Protein AF-A0A6H1NJI2-F1 (afdb_monomer)

pLDDT: mean 91.0, std 8.35, range [58.12, 97.88]

Sequence (127 aa):
MTSVPGHLTVKVLGGRNLPAITIAHARVSLLPDGDGELSMSVVNEGSAPEHLAFVSTPDAARTSWDGDVSPAGVELVTGRTVTLGRDGAPRLLLHGVHDIHAGHNVPLILGFANVGLVHLQALPPPR

Solvent-accessible surface area (backbone atoms only — not comparable to full-atom values): 6815 Å² total; per-residue (Å²): 120,55,78,51,77,15,34,38,40,46,67,62,82,93,70,84,72,37,50,24,41,39,38,36,68,24,28,37,39,76,44,99,88,55,29,31,36,44,25,32,37,40,32,22,73,16,79,51,72,41,26,49,49,48,62,48,40,89,51,27,77,46,62,47,78,46,74,99,63,54,97,65,24,48,76,34,51,51,79,38,75,47,57,34,55,44,93,97,38,54,28,40,38,29,38,68,45,80,70,79,39,60,86,38,65,43,58,33,42,37,35,29,76,78,77,36,79,43,81,46,38,22,33,36,28,80,125

Secondary structure (DSSP, 8-state):
-EEETTEEEEE--SSSS--EEEEEEEEEEE-TTS-EEEEEEEEE-SSS-EEEEEEE-TTEEEEEEESS-BTTBEEE-BT-EEEESSTTS-EEEEEEESS--TTS-EEEEEEETTTEEEEEEEBPPP-

Foldseek 3Di:
DDADAQWDWDWDDDDAQTWTKIKHQWEWAADPVRKIKTKIKMATQTPDKKAFQDKDFPQAPDKDKDDDADNSHHIHDHGDIAIEDDPPGIIMIGHHGDPADQPAFTWMWIAMPPSGTDIHTYHGHHD

Nearest PDB structures (foldseek):
  6p1g-assembly2_B  TM=7.762E-01  e=2.784E-06  Methylosinus trichosporium OB3b
  6p17-assembly1_B  TM=7.792E-01  e=4.885E-06  Methylocystis sp. ATCC 49242
  6p1f-assembly1_A  TM=7.263E-01  e=1.358E-05  Methylosinus trichosporium OB3b
  3zja-assembly1_A  TM=8.213E-01  e=3.765E-04  Streptomyces lividans
  1x9l-assembly1_A  TM=7.282E-01  e=1.658E-03  Deinococcus radiodurans R1 = ATCC 13939 = DSM 20539

Mean predicted aligned error: 4.27 Å

Radius of gyration: 14.11 Å; Cα contacts (8 Å, |Δi|>4): 347; chains: 1; bounding box: 34×27×41 Å

Structure (mmCIF, N/CA/C/O backbone):
data_AF-A0A6H1NJI2-F1
#
_entry.id   AF-A0A6H1NJI2-F1
#
loop_
_atom_site.group_PDB
_atom_site.id
_atom_site.type_symbol
_atom_site.label_atom_id
_atom_site.label_alt_id
_atom_site.label_comp_id
_atom_site.label_asym_id
_atom_site.label_entity_id
_atom_site.label_seq_id
_atom_site.pdbx_PDB_ins_code
_atom_site.Cartn_x
_atom_site.Cartn_y
_atom_site.Cartn_z
_atom_site.occupancy
_atom_site.B_iso_or_equiv
_atom_site.auth_seq_id
_atom_site.auth_comp_id
_atom_site.auth_asym_id
_atom_site.auth_atom_id
_atom_site.pdbx_PDB_model_num
ATOM 1 N N . MET A 1 1 ? -14.062 -11.712 3.191 1.00 59.69 1 MET A N 1
ATOM 2 C CA . MET A 1 1 ? -12.998 -11.019 2.435 1.00 59.69 1 MET A CA 1
AT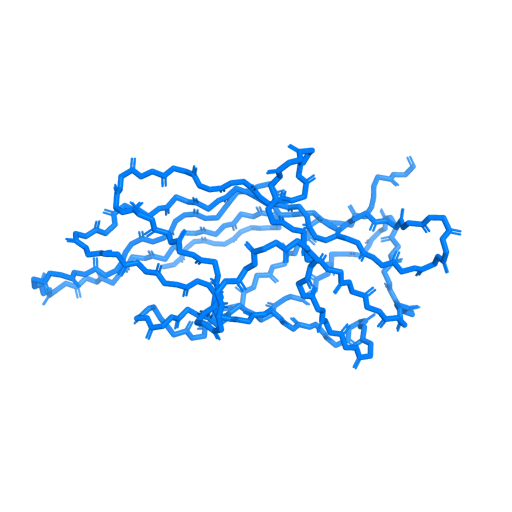OM 3 C C . MET A 1 1 ? -13.422 -10.984 0.979 1.00 59.69 1 MET A C 1
ATOM 5 O O . MET A 1 1 ? -13.838 -12.018 0.472 1.00 59.69 1 MET A O 1
ATOM 9 N N . THR A 1 2 ? -13.380 -9.821 0.338 1.00 73.50 2 THR A N 1
ATOM 10 C CA . THR A 1 2 ? -13.666 -9.654 -1.099 1.00 73.50 2 THR A CA 1
ATOM 11 C C . THR A 1 2 ? -12.448 -9.022 -1.752 1.00 73.50 2 THR A C 1
ATOM 13 O O . THR A 1 2 ? -11.996 -7.975 -1.287 1.00 73.50 2 THR A O 1
ATOM 16 N N . SER A 1 3 ? -11.905 -9.654 -2.793 1.00 76.69 3 SER A N 1
ATOM 17 C CA . SER A 1 3 ? -10.673 -9.226 -3.460 1.00 76.69 3 SER A CA 1
ATOM 18 C C . SER A 1 3 ? -10.837 -9.266 -4.974 1.00 76.69 3 SER A C 1
ATOM 20 O O . SER A 1 3 ? -11.357 -10.239 -5.516 1.00 76.69 3 SER A O 1
ATOM 22 N N . VAL A 1 4 ? -10.382 -8.204 -5.633 1.00 87.50 4 VAL A N 1
ATOM 23 C CA . VAL A 1 4 ? -10.153 -8.119 -7.081 1.00 87.50 4 VAL A CA 1
ATOM 24 C C . VAL A 1 4 ? -8.810 -7.411 -7.299 1.00 87.50 4 VAL A C 1
ATOM 26 O O . VAL A 1 4 ? -8.319 -6.760 -6.375 1.00 87.50 4 VAL A O 1
ATOM 29 N N . PRO A 1 5 ? -8.178 -7.498 -8.479 1.00 89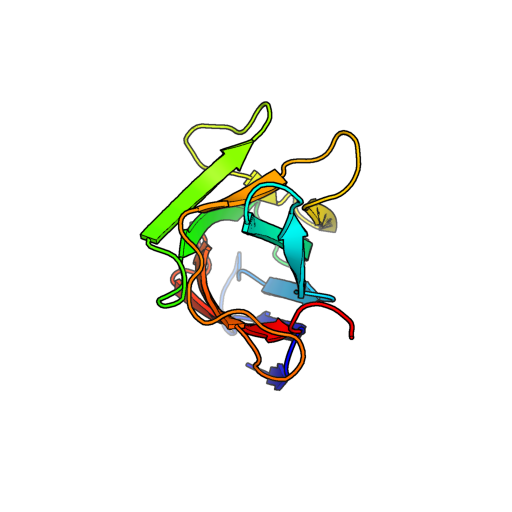.56 5 PRO A N 1
ATOM 30 C CA . PRO A 1 5 ? -6.934 -6.775 -8.720 1.00 89.56 5 PRO A CA 1
ATOM 31 C C . PRO A 1 5 ? -7.055 -5.279 -8.394 1.00 89.56 5 PRO A C 1
ATOM 33 O O . PRO A 1 5 ? -8.006 -4.610 -8.796 1.00 89.56 5 PRO A O 1
ATOM 36 N N . GLY A 1 6 ? -6.102 -4.770 -7.622 1.00 89.25 6 GLY A N 1
ATOM 37 C CA . GLY A 1 6 ? -6.037 -3.397 -7.140 1.00 89.25 6 GLY A CA 1
ATOM 38 C C . GLY A 1 6 ? -6.944 -3.074 -5.950 1.00 89.25 6 GLY A C 1
ATOM 39 O O . GLY A 1 6 ? -6.869 -1.952 -5.450 1.00 89.25 6 GLY A O 1
ATOM 40 N N . HIS A 1 7 ? -7.792 -4.000 -5.487 1.00 95.00 7 HIS A N 1
ATOM 41 C CA . HIS A 1 7 ? -8.770 -3.718 -4.437 1.00 95.00 7 HIS A CA 1
ATOM 42 C C . HIS A 1 7 ? -8.989 -4.886 -3.473 1.00 95.00 7 HIS A C 1
ATOM 44 O O . HIS A 1 7 ? -9.185 -6.044 -3.855 1.00 95.00 7 HIS A O 1
ATOM 50 N N . LEU A 1 8 ? -9.063 -4.566 -2.186 1.00 93.38 8 LEU A N 1
ATOM 51 C CA . LEU A 1 8 ? -9.323 -5.546 -1.151 1.00 93.38 8 LEU A CA 1
ATOM 52 C C . LEU A 1 8 ? -10.062 -4.940 0.037 1.00 93.38 8 LEU A C 1
ATOM 54 O O . LEU A 1 8 ? -9.689 -3.885 0.532 1.00 93.38 8 LEU A O 1
ATOM 58 N N . THR A 1 9 ? -11.034 -5.680 0.566 1.00 91.75 9 THR A N 1
ATOM 59 C CA . THR A 1 9 ? -11.663 -5.362 1.851 1.00 91.75 9 THR A CA 1
ATOM 60 C C . THR A 1 9 ? -11.488 -6.513 2.837 1.00 91.75 9 THR A C 1
ATOM 62 O O . THR A 1 9 ? -11.897 -7.655 2.575 1.00 91.75 9 THR A O 1
ATOM 65 N N . VAL A 1 10 ? -10.924 -6.191 4.002 1.00 88.25 10 VAL A N 1
ATOM 66 C CA . VAL A 1 10 ? -10.760 -7.092 5.145 1.00 88.25 10 VAL A CA 1
ATOM 67 C C . VAL A 1 10 ? -11.594 -6.561 6.303 1.00 88.25 10 VAL A C 1
ATOM 69 O O . VAL A 1 10 ? -11.388 -5.441 6.758 1.00 88.25 10 VAL A O 1
ATOM 72 N N . LYS A 1 11 ? -12.550 -7.366 6.772 1.00 86.88 11 LYS A N 1
ATOM 73 C CA . LYS A 1 11 ? -13.383 -7.079 7.946 1.00 86.88 11 LYS A CA 1
ATOM 74 C C . LYS A 1 11 ? -13.407 -8.323 8.816 1.00 86.88 11 LYS A C 1
ATOM 76 O O . LYS A 1 11 ? -13.866 -9.373 8.362 1.00 86.88 11 LYS A O 1
ATOM 81 N N . VAL A 1 12 ? -12.896 -8.212 10.036 1.00 79.44 12 VAL A N 1
ATOM 82 C CA . VAL A 1 12 ? -13.036 -9.266 11.047 1.00 79.44 12 VAL A CA 1
ATOM 83 C C . VAL A 1 12 ? -14.402 -9.087 11.709 1.00 79.44 12 VAL A C 1
ATOM 85 O O . VAL A 1 12 ? -14.799 -7.959 11.979 1.00 79.44 12 VAL A O 1
ATOM 88 N N . LEU A 1 13 ? -15.152 -10.171 11.925 1.00 73.88 13 LEU A N 1
ATOM 89 C CA . LEU A 1 13 ? -16.474 -10.143 12.566 1.00 73.88 13 LEU A CA 1
ATOM 90 C C . LEU A 1 13 ? -16.387 -10.723 13.988 1.00 73.88 13 LEU A C 1
ATOM 92 O O . LEU A 1 13 ? -15.653 -11.681 14.206 1.00 73.88 13 LEU A O 1
ATOM 96 N N . GLY A 1 14 ? -17.176 -10.187 14.932 1.00 58.16 14 GLY A N 1
ATOM 97 C CA . GLY A 1 14 ? -17.461 -10.861 16.214 1.00 58.16 14 GLY A CA 1
ATOM 98 C C . GLY A 1 14 ? -16.747 -10.366 17.485 1.00 58.16 14 GLY A C 1
ATOM 99 O O . GLY A 1 14 ? -16.605 -11.145 18.421 1.00 58.16 14 GLY A O 1
ATOM 100 N N . GLY A 1 15 ? -16.331 -9.098 17.580 1.00 59.03 15 GLY A N 1
ATOM 101 C CA . GLY A 1 15 ? -15.657 -8.543 18.769 1.00 59.03 15 GLY A CA 1
ATOM 102 C C . GLY A 1 15 ? -15.740 -7.015 18.897 1.00 59.03 15 GLY A C 1
ATOM 103 O O . GLY A 1 15 ? -16.278 -6.335 18.027 1.00 59.03 15 GLY A O 1
ATOM 104 N N . ARG A 1 16 ? -15.214 -6.457 19.998 1.00 58.12 16 ARG A N 1
ATOM 105 C CA . ARG A 1 16 ? -14.928 -5.010 20.120 1.00 58.12 16 ARG A CA 1
ATOM 106 C C . ARG A 1 16 ? -13.533 -4.755 19.535 1.00 58.12 16 ARG A C 1
ATOM 108 O O . ARG A 1 16 ? -12.672 -5.608 19.706 1.00 58.12 16 ARG A O 1
ATOM 115 N N . ASN A 1 17 ? -13.299 -3.612 18.887 1.00 67.00 17 ASN A N 1
ATOM 116 C CA . ASN A 1 17 ? -12.023 -3.297 18.214 1.00 67.00 17 ASN A CA 1
ATOM 117 C C . ASN A 1 17 ? -11.662 -4.220 17.050 1.00 67.00 17 ASN A C 1
ATOM 119 O O . ASN A 1 17 ? -10.528 -4.667 16.918 1.00 67.00 17 ASN A O 1
ATOM 123 N N . LEU A 1 18 ? -12.638 -4.492 16.186 1.00 78.69 18 LEU A N 1
ATOM 124 C CA . LEU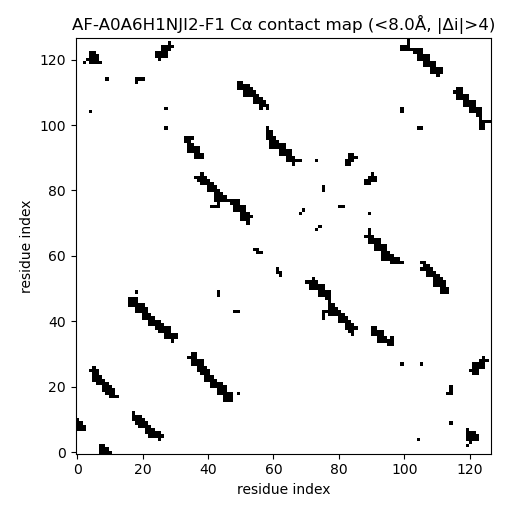 A 1 18 ? -12.393 -5.272 14.981 1.00 78.69 18 LEU A CA 1
ATOM 125 C C . LEU A 1 18 ? -11.633 -4.424 13.963 1.00 78.69 18 LEU A C 1
ATOM 127 O O . LEU A 1 18 ? -12.092 -3.324 13.629 1.00 78.69 18 LEU A O 1
ATOM 131 N N . PRO A 1 19 ? -10.502 -4.918 13.444 1.00 83.94 19 PRO A N 1
ATOM 132 C CA . PRO A 1 19 ? -9.833 -4.230 12.369 1.00 83.94 19 PRO A CA 1
ATOM 133 C C . PRO A 1 19 ? -10.676 -4.349 11.094 1.00 83.94 19 PRO A C 1
ATOM 135 O O . PRO A 1 19 ? -11.211 -5.414 10.752 1.00 83.94 19 PRO A O 1
ATOM 138 N N . ALA A 1 20 ? -10.811 -3.224 10.401 1.00 92.62 20 ALA A N 1
ATOM 139 C CA . ALA A 1 20 ? -11.498 -3.136 9.127 1.00 92.62 20 ALA A CA 1
ATOM 140 C C . ALA A 1 20 ? -10.671 -2.253 8.196 1.00 92.62 20 ALA A C 1
ATOM 142 O O . ALA A 1 20 ? -10.554 -1.052 8.419 1.00 92.62 20 ALA A O 1
ATOM 143 N N . ILE A 1 21 ? -10.080 -2.862 7.171 1.00 95.69 21 ILE A N 1
ATOM 144 C CA . ILE A 1 21 ? -9.228 -2.177 6.201 1.00 95.69 21 ILE A CA 1
ATOM 145 C C . ILE A 1 21 ? -9.828 -2.339 4.812 1.00 95.69 21 ILE A C 1
ATOM 147 O O . ILE A 1 21 ? -10.171 -3.448 4.391 1.00 95.69 21 ILE A O 1
ATOM 151 N N . THR A 1 22 ? -9.900 -1.229 4.085 1.00 96.94 22 THR A N 1
ATOM 152 C CA . THR A 1 22 ? -10.171 -1.227 2.649 1.00 96.94 22 THR A CA 1
ATOM 153 C C . THR A 1 22 ? -8.964 -0.663 1.916 1.00 96.94 22 THR A C 1
ATOM 155 O O . THR A 1 22 ? -8.504 0.435 2.213 1.00 96.94 22 THR A O 1
ATOM 158 N N . ILE A 1 23 ? -8.451 -1.429 0.960 1.00 97.62 23 ILE A N 1
ATOM 159 C CA . ILE A 1 23 ? -7.360 -1.058 0.064 1.00 97.62 23 ILE A CA 1
ATOM 160 C C . ILE A 1 23 ? -7.954 -0.854 -1.321 1.00 97.62 23 ILE A C 1
ATOM 162 O O . ILE A 1 23 ? -8.686 -1.714 -1.812 1.00 97.62 23 ILE A O 1
ATOM 166 N N . ALA A 1 24 ? -7.615 0.258 -1.958 1.00 97.06 24 ALA A N 1
ATOM 167 C CA . ALA A 1 24 ? -8.059 0.598 -3.298 1.00 97.06 24 ALA A CA 1
ATOM 168 C C . ALA A 1 24 ? -6.902 1.125 -4.148 1.00 97.06 24 ALA A C 1
ATOM 170 O O . ALA A 1 24 ? -5.918 1.662 -3.637 1.00 97.06 24 ALA A O 1
ATOM 171 N N . HIS A 1 25 ? -7.063 0.995 -5.464 1.00 95.81 25 HIS A N 1
ATOM 172 C CA . HIS A 1 25 ? -6.143 1.516 -6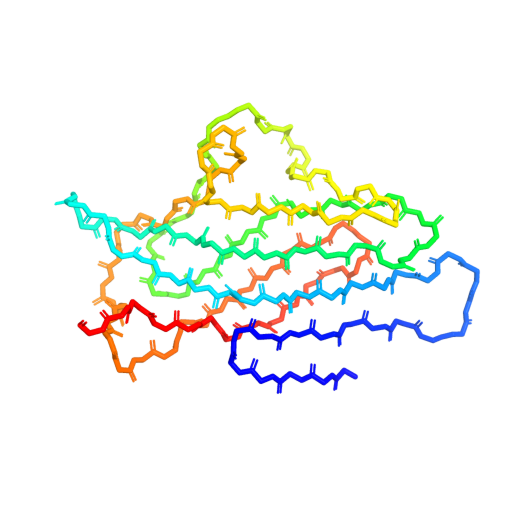.474 1.00 95.81 25 HIS A CA 1
ATOM 173 C C . HIS A 1 25 ? -4.693 1.050 -6.306 1.00 95.81 25 HIS A C 1
ATOM 175 O O . HIS A 1 25 ? -3.777 1.770 -6.689 1.00 95.81 25 HIS A O 1
ATOM 181 N N . ALA A 1 26 ? -4.479 -0.152 -5.762 1.00 97.44 26 ALA A N 1
ATOM 182 C CA . ALA A 1 26 ? -3.135 -0.691 -5.641 1.00 97.44 26 ALA A CA 1
ATOM 183 C C . ALA A 1 26 ? -2.540 -0.951 -7.027 1.00 97.44 26 ALA A C 1
ATOM 185 O O . ALA A 1 26 ? -3.071 -1.759 -7.795 1.00 97.44 26 ALA A O 1
ATOM 186 N N . ARG A 1 27 ? -1.454 -0.247 -7.345 1.00 96.31 27 ARG A N 1
ATOM 187 C CA . ARG A 1 27 ? -0.772 -0.288 -8.638 1.00 96.31 27 ARG A CA 1
ATOM 188 C C . ARG A 1 27 ? 0.727 -0.135 -8.449 1.00 96.31 27 ARG A C 1
ATOM 190 O O . ARG A 1 27 ? 1.164 0.748 -7.712 1.00 96.31 27 ARG A O 1
ATOM 197 N N . VAL A 1 28 ? 1.487 -0.934 -9.190 1.00 95.75 28 VAL A N 1
ATOM 198 C CA . VAL A 1 28 ? 2.928 -0.732 -9.334 1.00 95.75 28 VAL A CA 1
ATOM 199 C C . VAL A 1 28 ? 3.216 0.077 -10.595 1.00 95.75 28 VAL A C 1
ATOM 201 O O . VAL A 1 28 ? 2.670 -0.216 -11.657 1.00 95.75 28 VAL A O 1
ATOM 204 N N . SER A 1 29 ? 4.083 1.075 -10.478 1.00 94.19 29 SER A N 1
ATOM 205 C CA . SER A 1 29 ? 4.677 1.809 -11.599 1.00 94.19 29 SER A CA 1
ATOM 206 C C . SER A 1 29 ? 6.164 1.484 -11.685 1.00 94.19 29 SER A C 1
ATOM 208 O O . SER A 1 29 ? 6.789 1.260 -10.654 1.00 94.19 29 SER A O 1
ATOM 210 N N . LEU A 1 30 ? 6.734 1.468 -12.892 1.00 92.94 30 LEU A N 1
ATOM 211 C CA . LEU A 1 30 ? 8.186 1.380 -13.072 1.00 92.94 30 LEU A CA 1
ATOM 212 C C . LEU A 1 30 ? 8.793 2.782 -13.058 1.00 92.94 30 LEU A C 1
ATOM 214 O O . LEU A 1 30 ? 8.257 3.705 -13.676 1.00 92.94 30 LEU A O 1
ATOM 218 N N . LEU A 1 31 ? 9.906 2.922 -12.356 1.00 92.00 31 LEU A N 1
ATOM 219 C CA . LEU A 1 31 ? 10.704 4.131 -12.266 1.00 92.00 31 LEU A CA 1
ATOM 220 C C . LEU A 1 31 ? 11.804 4.133 -13.345 1.00 92.00 31 LEU A C 1
ATOM 222 O O . LEU A 1 31 ? 12.148 3.079 -13.887 1.00 92.00 31 LEU A O 1
ATOM 226 N N . PRO A 1 32 ? 12.372 5.307 -13.688 1.00 90.44 32 PRO A N 1
ATOM 227 C CA . PRO A 1 32 ? 13.385 5.417 -14.744 1.00 90.44 32 PRO A CA 1
ATOM 228 C C . PRO A 1 32 ? 14.672 4.616 -14.500 1.00 90.44 32 PRO A C 1
ATOM 230 O O . PRO A 1 32 ? 15.393 4.317 -15.448 1.00 90.44 32 PRO A O 1
ATOM 233 N N . ASP A 1 33 ? 14.975 4.296 -13.246 1.00 90.69 33 ASP A N 1
ATOM 234 C CA . ASP A 1 33 ? 16.130 3.498 -12.824 1.00 90.69 33 ASP A CA 1
ATOM 235 C C . ASP A 1 33 ? 15.874 1.981 -12.865 1.00 90.69 33 ASP A C 1
ATOM 237 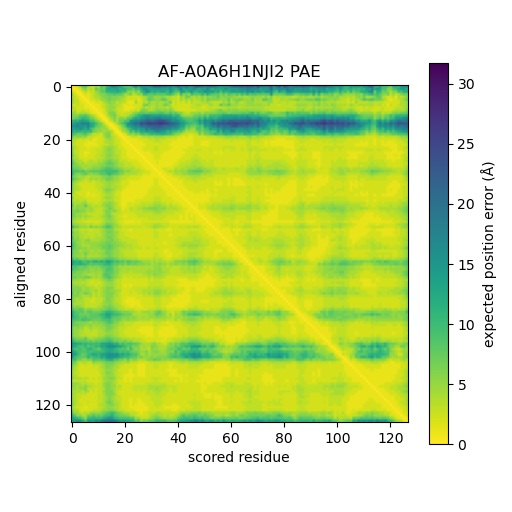O O . ASP A 1 33 ? 16.790 1.197 -12.616 1.00 90.69 33 ASP A O 1
ATOM 241 N N . GLY A 1 34 ? 14.658 1.563 -13.230 1.00 89.75 34 GLY A N 1
ATOM 242 C CA . GLY A 1 34 ? 14.246 0.163 -13.310 1.00 89.75 34 GLY A CA 1
ATOM 243 C C . GLY A 1 34 ? 13.647 -0.394 -12.018 1.00 89.75 34 GLY A C 1
ATOM 244 O O . GLY A 1 34 ? 13.173 -1.530 -12.026 1.00 89.75 34 GLY A O 1
ATOM 245 N N . ASP A 1 35 ? 13.616 0.382 -10.933 1.00 94.56 35 ASP A N 1
ATOM 246 C CA . ASP A 1 35 ? 12.887 0.000 -9.728 1.00 94.56 35 ASP A CA 1
ATOM 247 C C . ASP A 1 35 ? 11.372 0.198 -9.913 1.00 94.56 35 ASP A C 1
ATOM 249 O O . ASP A 1 35 ? 10.895 0.819 -10.864 1.00 94.56 35 ASP A O 1
ATOM 253 N N . GLY A 1 36 ? 10.585 -0.374 -9.010 1.00 94.88 36 GLY A N 1
ATOM 254 C CA . GLY A 1 36 ? 9.143 -0.187 -8.946 1.00 94.88 36 GLY A CA 1
ATOM 255 C C . GLY A 1 36 ? 8.742 0.753 -7.815 1.00 94.88 36 GLY A C 1
ATOM 256 O O . GLY A 1 36 ? 9.422 0.858 -6.799 1.00 94.88 36 GLY A O 1
ATOM 257 N N . GLU A 1 37 ? 7.582 1.378 -7.946 1.00 96.31 37 GLU A N 1
ATOM 258 C CA . GLU A 1 37 ? 6.918 2.101 -6.864 1.00 96.31 37 GLU A CA 1
ATOM 259 C C . GLU A 1 37 ? 5.481 1.608 -6.715 1.00 96.31 37 GLU A C 1
ATOM 261 O O . GLU A 1 37 ? 4.737 1.532 -7.696 1.00 96.31 37 GLU A O 1
ATOM 266 N N . LEU A 1 38 ? 5.076 1.282 -5.484 1.00 96.88 38 LEU A N 1
ATOM 267 C CA . LEU A 1 38 ? 3.689 0.955 -5.165 1.00 96.88 38 LEU A CA 1
ATOM 268 C C . LEU A 1 38 ? 2.918 2.221 -4.784 1.00 96.88 38 LEU A C 1
ATOM 270 O O . LEU A 1 38 ? 3.245 2.906 -3.816 1.00 96.88 38 LEU A O 1
ATOM 274 N N . SER A 1 39 ? 1.814 2.447 -5.486 1.00 97.12 39 SER A N 1
ATOM 275 C CA . SER A 1 39 ? 0.781 3.416 -5.120 1.00 97.12 39 SER A CA 1
ATOM 276 C C . SER A 1 39 ? -0.479 2.682 -4.671 1.00 97.12 39 SER A C 1
ATOM 278 O O . SER A 1 39 ? -0.838 1.653 -5.246 1.00 97.12 39 SER A O 1
ATOM 280 N N . MET A 1 40 ? -1.137 3.176 -3.621 1.00 97.75 40 MET A N 1
ATOM 281 C CA . MET A 1 40 ? -2.440 2.675 -3.165 1.00 97.75 40 MET A CA 1
ATOM 282 C C . MET A 1 40 ? -3.105 3.645 -2.188 1.00 97.75 40 MET A C 1
ATOM 284 O O . MET A 1 40 ? -2.437 4.452 -1.542 1.00 97.75 40 MET A O 1
ATOM 288 N N . SER A 1 41 ? -4.419 3.512 -2.023 1.00 97.56 41 SER A N 1
ATOM 289 C CA . SER A 1 41 ? -5.180 4.149 -0.949 1.00 97.56 41 SER A CA 1
ATOM 290 C C . SER A 1 41 ? -5.618 3.104 0.069 1.00 97.56 41 SER A C 1
ATOM 292 O O . SER A 1 41 ? -6.173 2.070 -0.298 1.00 97.56 41 SER A O 1
ATOM 294 N N . VAL A 1 42 ? -5.398 3.384 1.350 1.00 97.25 42 VAL A N 1
ATOM 295 C CA . VAL A 1 42 ? -5.767 2.510 2.464 1.00 97.25 42 VAL A CA 1
ATOM 296 C C . VAL A 1 42 ? -6.675 3.278 3.414 1.00 97.25 42 VAL A C 1
ATOM 298 O O . VAL A 1 42 ? -6.315 4.351 3.893 1.00 97.25 42 VAL A O 1
ATOM 301 N N . VAL A 1 43 ? -7.857 2.734 3.683 1.00 97.38 43 VAL A N 1
ATOM 302 C CA . VAL A 1 43 ? -8.826 3.273 4.641 1.00 97.38 43 VAL A CA 1
ATOM 303 C C . VAL A 1 43 ? -8.888 2.352 5.846 1.00 97.38 43 VAL A C 1
ATOM 305 O O . VAL A 1 43 ? -9.149 1.159 5.688 1.00 97.38 43 VAL A O 1
ATOM 308 N N . ASN A 1 44 ? -8.690 2.912 7.040 1.00 96.00 44 ASN A N 1
ATOM 309 C CA . ASN A 1 44 ? -8.965 2.210 8.289 1.00 96.00 44 ASN A CA 1
ATOM 310 C C . ASN A 1 44 ? -10.389 2.524 8.760 1.00 96.00 44 ASN A C 1
ATOM 312 O O . ASN A 1 44 ? -10.651 3.578 9.330 1.00 96.00 44 ASN A O 1
ATOM 316 N N . GLU A 1 45 ? -11.315 1.606 8.505 1.00 94.31 45 GLU A N 1
ATOM 317 C CA . GLU A 1 45 ? -12.704 1.648 8.977 1.00 94.31 45 GLU A CA 1
ATOM 318 C C . GLU A 1 45 ? -12.869 1.004 10.370 1.00 94.31 45 GLU A C 1
ATOM 320 O O . GLU A 1 45 ? -13.983 0.927 10.889 1.00 94.31 45 GLU A O 1
ATOM 325 N N . GLY A 1 46 ? -11.785 0.488 10.961 1.00 91.31 46 GLY A N 1
ATOM 326 C CA . GLY A 1 46 ? -11.778 -0.121 12.290 1.00 91.31 46 GLY A CA 1
ATOM 327 C C . GLY A 1 46 ? -11.853 0.920 13.405 1.00 91.31 46 GLY A C 1
ATOM 328 O O . GLY A 1 46 ? -11.708 2.114 13.171 1.00 91.31 46 GLY A O 1
ATOM 329 N N . SER A 1 47 ? -12.049 0.478 14.649 1.00 90.44 47 SER A N 1
ATOM 330 C CA . SER A 1 47 ? -12.178 1.386 15.804 1.00 90.44 47 SER A CA 1
ATOM 331 C C . SER A 1 47 ? -10.873 1.654 16.565 1.00 90.44 47 SER A C 1
ATOM 333 O O . SER A 1 47 ? -10.911 2.286 17.618 1.00 90.44 47 SER A O 1
ATOM 335 N N . ALA A 1 48 ? -9.733 1.175 16.059 1.00 91.25 48 ALA A N 1
ATOM 336 C CA . ALA A 1 48 ? -8.402 1.425 16.613 1.00 91.25 48 ALA A CA 1
ATOM 337 C C . ALA A 1 48 ? -7.398 1.772 15.493 1.00 91.25 48 ALA A C 1
ATOM 339 O O . ALA A 1 48 ? -7.603 1.327 14.356 1.00 91.25 48 ALA A O 1
ATOM 340 N N . PRO A 1 49 ? -6.326 2.539 15.787 1.00 92.94 49 PRO A N 1
ATOM 341 C CA . PRO A 1 49 ? -5.237 2.766 14.842 1.00 92.94 49 PRO A CA 1
ATOM 342 C C . PRO A 1 49 ? -4.606 1.454 14.372 1.00 92.94 49 PRO A C 1
ATOM 344 O O . PRO A 1 49 ? -4.538 0.478 15.118 1.00 92.94 49 PRO A O 1
ATOM 347 N N . GLU A 1 50 ? -4.112 1.457 13.141 1.00 94.19 50 GLU A N 1
ATOM 348 C CA . GLU A 1 50 ? -3.416 0.327 12.531 1.00 94.19 50 GLU A CA 1
ATOM 349 C C . GLU A 1 50 ? -2.071 0.798 11.966 1.00 94.19 50 GLU A C 1
ATOM 351 O O . GLU A 1 50 ? -1.882 1.990 11.746 1.00 94.19 50 GLU A O 1
ATOM 356 N N . HIS A 1 51 ? -1.130 -0.115 11.736 1.00 96.06 51 HIS A N 1
ATOM 357 C CA . HIS A 1 51 ? 0.095 0.181 10.994 1.00 96.06 51 HIS A CA 1
ATOM 358 C C . HIS A 1 51 ? 0.256 -0.779 9.823 1.00 96.06 51 HIS A C 1
ATOM 360 O O . HIS A 1 51 ? 0.115 -1.990 9.993 1.00 96.06 51 HIS A O 1
ATOM 366 N N . LEU A 1 52 ? 0.595 -0.245 8.649 1.00 97.19 52 LEU A N 1
ATOM 367 C CA . LEU A 1 52 ? 1.155 -1.033 7.557 1.00 97.19 52 LEU A CA 1
ATOM 368 C C . LEU A 1 52 ? 2.668 -1.127 7.771 1.00 97.19 52 LEU A C 1
ATOM 370 O O . LEU A 1 52 ? 3.409 -0.205 7.427 1.00 97.19 52 LEU A O 1
ATOM 374 N N . ALA A 1 53 ? 3.103 -2.232 8.367 1.00 95.44 53 ALA A N 1
ATOM 375 C CA . ALA A 1 53 ? 4.475 -2.433 8.816 1.00 95.44 53 ALA A CA 1
ATOM 376 C C . ALA A 1 53 ? 5.418 -2.790 7.663 1.00 95.44 53 ALA A C 1
ATOM 378 O O . ALA A 1 53 ? 6.528 -2.267 7.572 1.00 95.44 53 ALA A O 1
ATOM 379 N N . PHE A 1 54 ? 4.977 -3.666 6.759 1.00 94.56 54 PHE A N 1
ATOM 380 C CA . PHE A 1 54 ? 5.778 -4.055 5.606 1.00 94.56 54 PHE A CA 1
ATOM 381 C C . PHE A 1 54 ? 4.919 -4.459 4.414 1.00 94.56 54 PHE A C 1
ATOM 383 O O . PHE A 1 54 ? 3.734 -4.780 4.535 1.00 94.56 54 PHE A O 1
ATOM 390 N N . VAL A 1 55 ? 5.567 -4.477 3.258 1.00 97.25 55 VAL A N 1
ATOM 391 C CA . VAL A 1 55 ? 5.038 -4.993 2.003 1.00 97.25 55 VAL A CA 1
ATOM 392 C C . VAL A 1 55 ? 6.116 -5.870 1.390 1.00 97.25 55 VAL A C 1
ATOM 394 O O . VAL A 1 55 ? 7.287 -5.529 1.477 1.00 97.25 55 VAL A O 1
ATOM 397 N N . SER A 1 56 ? 5.755 -6.990 0.783 1.00 96.69 56 SER A N 1
ATOM 398 C CA . SER A 1 56 ? 6.688 -7.797 0.002 1.00 96.69 56 SER A CA 1
ATOM 399 C C . SER A 1 56 ? 6.030 -8.327 -1.261 1.00 96.69 56 SER A C 1
ATOM 401 O O . SER A 1 56 ? 4.805 -8.396 -1.371 1.00 96.69 56 SER A O 1
ATOM 403 N N . THR A 1 57 ? 6.857 -8.688 -2.233 1.00 96.00 57 THR A N 1
ATOM 404 C CA . THR A 1 57 ? 6.442 -9.321 -3.482 1.00 96.00 57 THR A CA 1
ATOM 405 C C . THR A 1 57 ? 7.538 -10.283 -3.929 1.00 96.00 57 THR A C 1
ATOM 407 O O . THR A 1 57 ? 8.711 -9.983 -3.699 1.00 96.00 57 THR A O 1
ATOM 410 N N . PRO A 1 58 ? 7.199 -11.435 -4.529 1.00 95.25 58 PRO A N 1
ATOM 411 C CA . PRO A 1 58 ? 8.195 -12.286 -5.171 1.00 95.25 58 PRO A CA 1
ATOM 412 C C . PRO A 1 58 ? 8.860 -11.613 -6.384 1.00 95.25 58 PRO A C 1
ATOM 414 O O . PRO A 1 58 ? 9.981 -11.977 -6.721 1.00 95.25 58 PRO A O 1
ATOM 417 N N . ASP A 1 59 ? 8.226 -10.602 -6.986 1.00 94.62 59 ASP A N 1
ATOM 418 C CA . ASP A 1 59 ? 8.667 -10.001 -8.254 1.00 94.62 59 ASP A CA 1
ATOM 419 C C . ASP A 1 59 ? 9.719 -8.885 -8.064 1.00 94.62 59 ASP A C 1
ATOM 421 O O . ASP A 1 59 ? 10.085 -8.181 -9.012 1.00 94.62 59 ASP A O 1
ATOM 425 N N . ALA A 1 60 ? 10.205 -8.703 -6.832 1.00 94.56 60 ALA A N 1
ATOM 426 C CA . ALA A 1 60 ? 11.247 -7.751 -6.462 1.00 94.56 60 ALA A CA 1
ATOM 427 C C . ALA A 1 60 ? 12.194 -8.365 -5.423 1.00 94.56 60 ALA A C 1
ATOM 429 O O . ALA A 1 60 ? 11.783 -9.129 -4.551 1.00 94.56 60 ALA A O 1
ATOM 430 N N . ALA A 1 61 ? 13.472 -7.996 -5.479 1.00 94.69 61 ALA A N 1
ATOM 431 C CA . ALA A 1 61 ? 14.488 -8.526 -4.571 1.00 94.69 61 ALA A CA 1
ATOM 432 C C . ALA A 1 61 ? 14.328 -8.018 -3.127 1.00 94.69 61 ALA A C 1
ATOM 434 O O . ALA A 1 61 ? 14.666 -8.721 -2.174 1.00 94.69 61 ALA A O 1
ATOM 435 N N . ARG A 1 62 ? 13.856 -6.778 -2.954 1.00 95.50 62 ARG A N 1
ATOM 436 C CA . ARG A 1 62 ? 13.561 -6.176 -1.644 1.00 95.50 62 ARG A CA 1
ATOM 437 C C . ARG A 1 62 ? 12.591 -5.007 -1.789 1.00 95.50 62 ARG A C 1
ATOM 439 O O . ARG A 1 62 ? 12.455 -4.439 -2.869 1.00 95.50 62 ARG A O 1
ATOM 446 N N . THR A 1 63 ? 12.012 -4.580 -0.676 1.00 95.94 63 THR A N 1
ATOM 447 C CA . THR A 1 63 ? 11.183 -3.373 -0.590 1.00 95.94 63 THR A CA 1
ATOM 448 C C . THR A 1 63 ? 11.761 -2.395 0.422 1.00 95.94 63 THR A C 1
ATOM 450 O O . THR A 1 63 ? 12.339 -2.822 1.423 1.00 95.94 63 THR A O 1
ATOM 453 N N . SER A 1 64 ? 11.578 -1.097 0.209 1.00 95.06 64 SER A N 1
ATOM 454 C CA . SER A 1 64 ? 11.933 -0.082 1.201 1.00 95.06 64 SER A CA 1
ATOM 455 C C . SER A 1 64 ? 10.916 1.054 1.235 1.00 95.06 64 SER A C 1
ATOM 457 O O . SER A 1 64 ? 10.188 1.285 0.269 1.00 95.06 64 SER A O 1
ATOM 459 N N . TRP A 1 65 ? 10.851 1.736 2.375 1.00 94.94 65 TRP A N 1
ATOM 460 C CA . TRP A 1 65 ? 10.132 2.995 2.502 1.00 94.94 65 TRP A CA 1
ATOM 461 C C . TRP A 1 65 ? 11.070 4.147 2.146 1.00 94.94 65 TRP A C 1
ATOM 463 O O . TRP A 1 65 ? 12.211 4.175 2.605 1.00 94.94 65 TRP A O 1
ATOM 473 N N . ASP A 1 66 ? 10.568 5.092 1.361 1.00 91.62 66 ASP A N 1
ATOM 474 C CA . ASP A 1 66 ? 11.199 6.382 1.098 1.00 91.62 66 ASP A CA 1
ATOM 475 C C . ASP A 1 66 ? 10.361 7.502 1.747 1.00 91.62 66 ASP A C 1
ATOM 477 O O . ASP A 1 66 ? 9.122 7.476 1.721 1.00 91.62 66 ASP A O 1
ATOM 481 N N . GLY A 1 67 ? 11.052 8.461 2.368 1.00 86.25 67 GLY A N 1
ATOM 482 C CA . GLY A 1 67 ? 10.482 9.504 3.225 1.00 86.25 67 GLY A CA 1
ATOM 483 C C . GLY A 1 67 ? 10.531 9.210 4.733 1.00 86.25 67 GLY A C 1
ATOM 484 O O . GLY A 1 67 ? 11.130 8.237 5.190 1.00 86.25 67 GLY A O 1
ATOM 485 N N . ASP A 1 68 ? 9.907 10.093 5.518 1.00 86.25 68 ASP A N 1
ATOM 486 C CA . ASP A 1 68 ? 9.833 9.981 6.980 1.00 86.25 68 ASP A CA 1
ATOM 487 C C . ASP A 1 68 ? 8.720 9.001 7.384 1.00 86.25 68 ASP A C 1
ATOM 489 O O . ASP A 1 68 ? 7.540 9.352 7.464 1.00 86.25 68 ASP A O 1
ATOM 493 N N . VAL A 1 69 ? 9.096 7.734 7.561 1.00 92.56 69 VAL A N 1
ATOM 494 C CA . VAL A 1 69 ? 8.204 6.649 7.981 1.00 92.56 69 VAL A CA 1
ATOM 495 C C . VAL A 1 69 ? 8.694 6.098 9.313 1.00 92.56 69 VAL A C 1
ATOM 497 O O . VAL A 1 69 ? 9.886 5.856 9.504 1.00 92.56 69 VAL A O 1
ATOM 500 N N . SER A 1 70 ? 7.765 5.881 10.246 1.00 93.25 70 SER A N 1
ATOM 501 C CA . SER A 1 70 ? 8.110 5.339 11.560 1.00 93.25 70 SER A CA 1
ATOM 502 C C . SER A 1 70 ? 8.720 3.931 11.441 1.00 93.25 70 SER A C 1
ATOM 504 O O . SER A 1 70 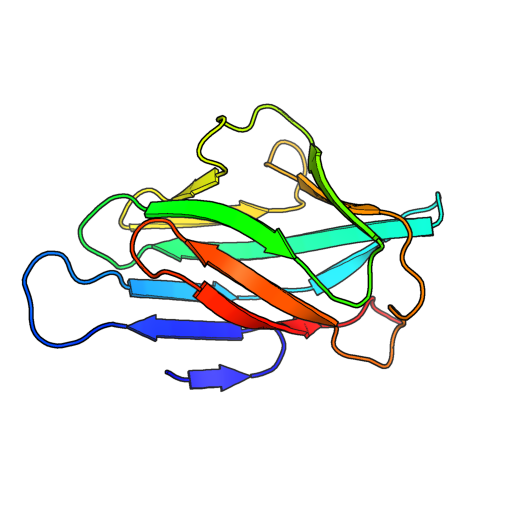? 8.391 3.194 10.508 1.00 93.25 70 SER A O 1
ATOM 506 N N . PRO A 1 71 ? 9.514 3.473 12.425 1.00 90.19 71 PRO A N 1
ATOM 507 C CA . PRO A 1 71 ? 9.976 2.084 12.465 1.00 90.19 71 PRO A CA 1
ATOM 508 C C . PRO A 1 71 ? 8.841 1.046 12.513 1.00 90.19 71 PRO A C 1
ATOM 510 O O . PRO A 1 71 ? 9.057 -0.110 12.165 1.00 90.19 71 PRO A O 1
ATOM 513 N N . ALA A 1 72 ? 7.638 1.443 12.944 1.00 91.19 72 ALA A N 1
ATOM 514 C CA . ALA A 1 72 ? 6.445 0.596 12.933 1.00 91.19 72 ALA A CA 1
ATOM 515 C C . ALA A 1 72 ? 5.741 0.563 11.560 1.00 91.19 72 ALA A C 1
ATOM 517 O O . ALA A 1 72 ? 4.749 -0.145 11.397 1.00 91.19 72 ALA A O 1
ATOM 518 N N . GLY A 1 73 ? 6.240 1.319 10.578 1.00 94.69 73 GLY A N 1
ATOM 519 C CA . GLY A 1 73 ? 5.649 1.495 9.257 1.00 94.69 73 GLY A CA 1
ATOM 520 C C . GLY A 1 73 ? 4.730 2.713 9.173 1.00 94.69 73 GLY A C 1
ATOM 521 O O . GLY A 1 73 ? 4.881 3.689 9.917 1.00 94.69 73 GLY A O 1
ATOM 522 N N . VAL A 1 74 ? 3.784 2.665 8.235 1.00 96.44 74 VAL A N 1
ATOM 523 C CA . VAL A 1 74 ? 2.845 3.762 7.966 1.00 96.44 74 VAL A CA 1
ATOM 524 C C . VAL A 1 74 ? 1.632 3.645 8.884 1.00 96.44 74 VAL A C 1
ATOM 526 O O . VAL A 1 74 ? 0.899 2.656 8.821 1.00 96.44 74 VAL A O 1
ATOM 529 N N . GLU A 1 75 ? 1.401 4.663 9.712 1.00 95.69 75 GLU A N 1
ATOM 530 C CA . GLU A 1 75 ? 0.226 4.734 10.581 1.00 95.69 75 GLU A CA 1
ATOM 531 C C . GLU A 1 75 ? -1.058 4.952 9.764 1.00 95.69 75 GLU A C 1
ATOM 533 O O . GLU A 1 75 ? -1.153 5.831 8.907 1.00 95.69 75 GLU A O 1
ATOM 538 N N . LEU A 1 76 ? -2.078 4.157 10.071 1.00 95.88 76 LEU A N 1
ATOM 539 C CA . LEU A 1 76 ? -3.410 4.195 9.488 1.00 95.88 76 LEU A CA 1
ATOM 540 C C . LEU A 1 76 ? -4.406 4.620 10.568 1.00 95.88 76 LEU A C 1
ATOM 542 O O . LEU A 1 76 ? -4.996 3.797 11.278 1.00 95.88 76 LEU A O 1
ATOM 546 N N . VAL A 1 77 ? -4.595 5.931 10.694 1.00 94.81 77 VAL A N 1
ATOM 547 C CA . VAL A 1 77 ? -5.527 6.519 11.663 1.00 94.81 77 VAL A CA 1
ATOM 548 C C . VAL A 1 77 ? -6.965 6.088 11.354 1.00 94.81 77 VAL A C 1
ATOM 550 O O . VAL A 1 77 ? -7.409 6.123 10.204 1.00 94.81 77 VAL A O 1
ATOM 553 N N . THR A 1 78 ? -7.717 5.714 12.390 1.00 93.88 78 THR A N 1
ATOM 554 C CA . THR A 1 78 ? -9.143 5.372 12.297 1.00 93.88 78 THR A CA 1
ATOM 555 C C . THR A 1 78 ? -9.955 6.439 11.556 1.00 93.88 78 THR A C 1
ATOM 557 O O . THR A 1 78 ? -9.846 7.636 11.823 1.00 93.88 78 THR A O 1
ATOM 560 N N . GLY A 1 79 ? -10.803 5.994 10.629 1.00 93.94 79 GLY A N 1
ATOM 561 C CA . GLY A 1 79 ? -11.697 6.832 9.832 1.00 93.94 79 GLY A CA 1
ATOM 562 C C . GLY A 1 79 ? -10.989 7.690 8.781 1.00 93.94 79 GLY A C 1
ATOM 563 O O . GLY A 1 79 ? -11.620 8.563 8.186 1.00 93.94 79 GLY A O 1
ATOM 564 N N . ARG A 1 80 ? -9.684 7.490 8.556 1.00 95.06 80 ARG A N 1
ATOM 565 C CA . ARG A 1 80 ? -8.894 8.249 7.581 1.00 95.06 80 ARG A CA 1
ATOM 566 C C . ARG A 1 80 ? -8.430 7.371 6.430 1.00 95.06 80 ARG A C 1
ATOM 568 O O . ARG A 1 80 ? -8.271 6.158 6.553 1.00 95.06 80 ARG A O 1
ATOM 575 N N . THR A 1 81 ? -8.198 8.033 5.302 1.00 96.19 81 THR A N 1
ATOM 576 C CA . THR A 1 81 ? -7.536 7.456 4.136 1.00 96.19 81 THR A CA 1
ATOM 577 C C . THR A 1 81 ? -6.087 7.907 4.112 1.00 96.19 81 THR A C 1
ATOM 579 O O . THR A 1 81 ? -5.810 9.107 4.117 1.00 96.19 81 THR A O 1
ATOM 582 N N . VAL A 1 82 ? -5.173 6.950 4.027 1.00 95.62 82 VAL A N 1
ATOM 583 C CA . VAL A 1 82 ? -3.763 7.184 3.723 1.00 95.62 82 VAL A CA 1
ATOM 584 C C . VAL A 1 82 ? -3.528 6.814 2.267 1.00 95.62 82 VAL A C 1
ATOM 586 O O . VAL A 1 82 ? -4.043 5.810 1.786 1.00 95.62 82 VAL A O 1
ATOM 589 N N . THR A 1 83 ? -2.796 7.651 1.536 1.00 96.12 83 THR A N 1
ATOM 590 C CA . THR A 1 83 ? -2.438 7.395 0.134 1.00 96.12 83 THR A CA 1
ATOM 591 C C . THR A 1 83 ? -0.928 7.326 0.018 1.00 96.12 83 THR A C 1
ATOM 593 O O . THR A 1 83 ? -0.256 8.271 0.425 1.00 96.12 83 THR A O 1
ATOM 596 N N . LEU A 1 84 ? -0.428 6.219 -0.522 1.00 95.31 84 LEU A N 1
ATOM 597 C CA . LEU A 1 84 ? 0.986 5.982 -0.796 1.00 95.31 84 LEU A CA 1
ATOM 598 C C . LEU A 1 84 ? 1.326 6.359 -2.238 1.00 95.31 84 LEU A C 1
ATOM 600 O O . LEU A 1 84 ? 0.467 6.250 -3.117 1.00 95.31 84 LEU A O 1
ATOM 604 N N . GLY A 1 85 ? 2.580 6.746 -2.476 1.00 91.38 85 GLY A N 1
ATOM 605 C CA . GLY A 1 85 ? 3.097 6.999 -3.827 1.00 91.38 85 GLY A CA 1
ATOM 606 C C . GLY A 1 85 ? 2.541 8.266 -4.485 1.00 91.38 85 GLY A C 1
ATOM 607 O O . GLY A 1 85 ? 2.385 8.326 -5.701 1.00 91.38 85 GLY A O 1
ATOM 608 N N . ARG A 1 86 ? 2.186 9.271 -3.674 1.00 87.69 86 ARG A N 1
ATOM 609 C CA . ARG A 1 86 ? 1.883 10.639 -4.126 1.00 87.69 86 ARG A CA 1
ATOM 610 C C . ARG A 1 86 ? 2.934 11.602 -3.581 1.00 87.69 86 ARG A C 1
ATOM 612 O O . ARG A 1 86 ? 3.522 11.328 -2.534 1.00 87.69 86 ARG A O 1
ATOM 619 N N . ASP A 1 87 ? 3.095 12.751 -4.226 1.00 84.88 87 ASP A N 1
ATOM 620 C CA . ASP A 1 87 ? 4.024 13.789 -3.774 1.00 84.88 87 ASP A CA 1
ATOM 621 C C . ASP A 1 87 ? 3.790 14.160 -2.301 1.00 84.88 87 ASP A C 1
ATOM 623 O O . ASP A 1 87 ? 2.664 14.432 -1.870 1.00 84.88 87 ASP A O 1
ATOM 627 N N . GLY A 1 88 ? 4.870 14.140 -1.516 1.00 85.62 88 GLY A N 1
ATOM 628 C CA . GLY A 1 88 ? 4.849 14.447 -0.083 1.00 85.62 88 GLY A CA 1
ATOM 629 C C . GLY A 1 88 ? 4.197 13.385 0.812 1.00 85.62 88 GLY A C 1
ATOM 630 O O . GLY A 1 88 ? 3.983 13.650 1.992 1.00 85.62 88 GLY A O 1
ATOM 631 N N . ALA A 1 89 ? 3.861 12.204 0.287 1.00 90.56 89 ALA A N 1
ATOM 632 C CA . ALA A 1 89 ? 3.387 11.069 1.076 1.00 90.56 89 ALA A CA 1
ATOM 633 C C . ALA A 1 89 ? 4.444 9.958 1.168 1.00 90.56 89 ALA A C 1
ATOM 635 O O . ALA A 1 89 ? 5.385 9.955 0.376 1.00 90.56 89 ALA A O 1
ATOM 636 N N . PRO A 1 90 ? 4.281 8.990 2.091 1.00 94.38 90 PRO A N 1
ATOM 637 C CA . PRO A 1 90 ? 5.144 7.819 2.138 1.00 94.38 90 PRO A CA 1
ATOM 638 C C . PRO A 1 90 ? 5.170 7.087 0.796 1.00 94.38 90 PRO A C 1
ATOM 640 O O . PRO A 1 90 ? 4.122 6.834 0.183 1.00 94.38 90 PRO A O 1
ATOM 643 N N . ARG A 1 91 ? 6.374 6.730 0.358 1.00 95.38 91 ARG A N 1
ATOM 644 C CA . ARG A 1 91 ? 6.608 5.999 -0.887 1.00 95.38 91 ARG A CA 1
ATOM 645 C C . ARG A 1 91 ? 7.138 4.618 -0.559 1.00 95.38 91 ARG A C 1
ATOM 647 O O . ARG A 1 91 ? 7.988 4.473 0.316 1.00 95.38 91 ARG A O 1
ATOM 654 N N . LEU A 1 92 ? 6.630 3.606 -1.251 1.00 96.50 92 LEU A N 1
ATOM 655 C CA . LEU A 1 92 ? 7.143 2.249 -1.136 1.00 96.50 92 LEU A CA 1
ATOM 656 C C . LEU A 1 92 ? 7.838 1.869 -2.438 1.00 96.50 92 LEU A C 1
ATOM 658 O O . LEU A 1 92 ? 7.187 1.733 -3.476 1.00 96.50 92 LEU A O 1
ATOM 662 N N . LEU A 1 93 ? 9.145 1.658 -2.349 1.00 96.50 93 LEU A N 1
ATOM 663 C CA . LEU A 1 93 ? 9.994 1.266 -3.461 1.00 96.50 93 LEU A CA 1
ATOM 664 C C . LEU A 1 93 ? 10.162 -0.254 -3.497 1.00 96.50 9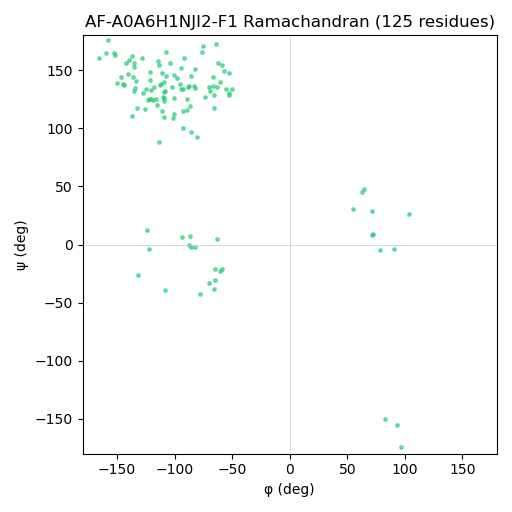3 LEU A C 1
ATOM 666 O O . LEU A 1 93 ? 10.355 -0.903 -2.465 1.00 96.50 93 LEU A O 1
ATOM 670 N N . LEU A 1 94 ? 10.101 -0.814 -4.699 1.00 96.62 94 LEU A N 1
ATOM 671 C CA . LEU A 1 94 ? 10.349 -2.212 -5.020 1.00 96.62 94 LEU A CA 1
ATOM 672 C C . LEU A 1 94 ? 11.672 -2.267 -5.779 1.00 96.62 94 LEU A C 1
ATOM 674 O O . LEU A 1 94 ? 11.754 -1.803 -6.910 1.00 96.62 94 LEU A O 1
ATOM 678 N N . HIS A 1 95 ? 12.715 -2.809 -5.167 1.00 96.31 95 HIS A N 1
ATOM 679 C CA . HIS A 1 95 ? 14.044 -2.794 -5.765 1.00 96.31 95 HIS A CA 1
ATOM 680 C C . HIS A 1 95 ? 14.367 -4.101 -6.478 1.00 96.31 95 HIS A C 1
ATOM 682 O O . HIS A 1 95 ? 14.063 -5.182 -5.962 1.00 96.31 95 HIS A O 1
ATOM 688 N N . GLY A 1 96 ? 15.081 -4.011 -7.602 1.00 93.94 96 GLY A N 1
ATOM 689 C CA . GLY A 1 96 ? 15.502 -5.198 -8.354 1.00 93.94 96 GLY A CA 1
ATOM 690 C C . GLY A 1 96 ? 14.306 -5.962 -8.922 1.00 93.94 96 GLY A C 1
ATOM 691 O O . GLY A 1 96 ? 14.170 -7.174 -8.730 1.00 93.94 96 GLY A O 1
ATOM 692 N N . VAL A 1 97 ? 13.407 -5.215 -9.554 1.00 92.75 97 VAL A N 1
ATOM 693 C CA . VAL A 1 97 ? 12.221 -5.734 -10.228 1.00 92.75 97 VAL A CA 1
ATOM 694 C C . VAL A 1 97 ? 12.636 -6.565 -11.442 1.00 92.75 97 VAL A C 1
ATOM 696 O O . VAL A 1 97 ? 13.515 -6.155 -12.196 1.00 92.75 97 VAL A O 1
ATOM 699 N N . HIS A 1 98 ? 12.014 -7.728 -11.642 1.00 86.50 98 HIS A N 1
ATOM 700 C CA . HIS A 1 98 ? 12.345 -8.612 -12.771 1.00 86.50 98 HIS A CA 1
ATOM 701 C C . HIS A 1 98 ? 11.133 -9.115 -13.567 1.00 86.50 98 HIS A C 1
ATOM 703 O O . HIS A 1 98 ? 11.280 -9.331 -14.765 1.00 86.50 98 HIS A O 1
ATOM 709 N N . ASP A 1 99 ? 9.939 -9.199 -12.966 1.00 81.31 99 ASP A N 1
ATOM 710 C CA . ASP A 1 99 ? 8.733 -9.730 -13.633 1.00 81.31 99 ASP A CA 1
ATOM 711 C C . ASP A 1 99 ? 7.530 -8.764 -13.643 1.00 81.31 99 ASP A C 1
ATOM 713 O O . ASP A 1 99 ? 6.414 -9.126 -14.024 1.00 81.31 99 ASP A O 1
ATOM 717 N N . ILE A 1 100 ? 7.733 -7.488 -13.303 1.00 82.56 100 ILE A N 1
ATOM 718 C CA . ILE A 1 100 ? 6.661 -6.480 -13.318 1.00 82.56 100 ILE A CA 1
ATOM 719 C C . ILE A 1 100 ? 6.582 -5.809 -14.692 1.00 82.56 100 ILE A C 1
ATOM 721 O O . ILE A 1 100 ? 7.491 -5.099 -15.115 1.00 82.56 100 ILE A O 1
ATOM 725 N N . HIS A 1 101 ? 5.460 -6.004 -15.384 1.00 82.12 101 HIS A N 1
ATOM 726 C CA . HIS A 1 101 ? 5.211 -5.475 -16.726 1.00 82.12 101 HIS A CA 1
ATOM 727 C C . HIS A 1 101 ? 3.707 -5.275 -16.974 1.00 82.12 101 HIS A C 1
ATOM 729 O O . HIS A 1 101 ? 2.872 -5.819 -16.254 1.00 82.12 101 HIS A O 1
ATOM 735 N N . ALA A 1 102 ? 3.342 -4.516 -18.015 1.00 80.25 102 ALA A N 1
ATOM 736 C CA . ALA A 1 102 ? 1.985 -3.995 -18.263 1.00 80.25 102 ALA A CA 1
ATOM 737 C C . ALA A 1 102 ? 0.859 -5.038 -18.503 1.00 80.25 102 ALA A C 1
ATOM 739 O O . ALA A 1 102 ? -0.273 -4.678 -18.838 1.00 80.25 102 ALA A O 1
ATOM 740 N N . GLY A 1 103 ? 1.149 -6.334 -18.372 1.00 80.69 103 GLY A N 1
ATOM 741 C CA . GLY A 1 103 ? 0.204 -7.439 -18.555 1.00 80.69 103 GLY A CA 1
ATOM 742 C C . GLY A 1 103 ? 0.052 -8.361 -17.345 1.00 80.69 103 GLY A C 1
ATOM 743 O O . GLY A 1 103 ? -0.785 -9.259 -17.401 1.00 80.69 103 GLY A O 1
ATOM 744 N N . HIS A 1 104 ? 0.821 -8.152 -16.273 1.00 84.94 104 HIS A N 1
ATOM 745 C CA . HIS A 1 104 ? 0.885 -9.076 -15.145 1.00 84.94 104 HIS A CA 1
ATOM 746 C C . HIS A 1 104 ? 0.585 -8.364 -13.826 1.00 84.94 104 HIS A C 1
ATOM 748 O O . HIS A 1 104 ? 1.308 -7.457 -13.419 1.00 84.94 104 HIS A O 1
ATOM 754 N N . ASN A 1 105 ? -0.504 -8.764 -13.162 1.00 93.12 105 ASN A N 1
ATOM 755 C CA . ASN A 1 105 ? -0.787 -8.270 -11.817 1.00 93.12 105 ASN A CA 1
ATOM 756 C C . ASN A 1 105 ? 0.352 -8.670 -10.878 1.00 93.12 105 ASN A C 1
ATOM 758 O O . ASN A 1 105 ? 0.846 -9.791 -10.949 1.00 93.12 105 ASN A O 1
ATOM 762 N N . VAL A 1 106 ? 0.727 -7.763 -9.983 1.00 95.00 106 VAL A N 1
ATOM 763 C CA . VAL A 1 106 ? 1.850 -7.973 -9.071 1.00 95.00 106 VAL A CA 1
ATOM 764 C C . VAL A 1 106 ? 1.318 -8.560 -7.760 1.00 95.00 106 VAL A C 1
ATOM 766 O O . VAL A 1 106 ? 0.557 -7.876 -7.063 1.00 95.00 106 VAL A O 1
ATOM 769 N N . PRO A 1 107 ? 1.672 -9.802 -7.388 1.00 96.12 107 PRO A N 1
ATOM 770 C CA . PRO A 1 107 ? 1.319 -10.366 -6.094 1.00 96.12 107 PRO A CA 1
ATOM 771 C C . PRO A 1 107 ? 2.031 -9.608 -4.971 1.00 96.12 107 PRO A C 1
ATOM 773 O O . PRO A 1 107 ? 3.251 -9.461 -4.973 1.00 96.12 107 PRO A O 1
ATOM 776 N N . LEU A 1 108 ? 1.263 -9.168 -3.981 1.00 97.12 108 LEU A N 1
ATOM 777 C CA . LEU A 1 108 ? 1.739 -8.477 -2.790 1.00 97.12 108 LEU A CA 1
ATOM 778 C C . LEU A 1 108 ? 1.329 -9.237 -1.530 1.00 97.12 108 LEU A C 1
ATOM 780 O O . LEU A 1 108 ? 0.198 -9.718 -1.411 1.00 97.12 108 LEU A O 1
ATOM 784 N N . ILE A 1 109 ? 2.231 -9.254 -0.555 1.00 97.88 109 ILE A N 1
ATOM 785 C CA . ILE A 1 109 ? 1.948 -9.582 0.839 1.00 97.88 109 ILE A CA 1
ATOM 786 C C . ILE A 1 109 ? 2.065 -8.286 1.635 1.00 97.88 109 ILE A C 1
ATOM 788 O O . ILE A 1 109 ? 3.097 -7.622 1.605 1.00 97.88 109 ILE A O 1
ATOM 792 N N . LEU A 1 110 ? 1.002 -7.922 2.340 1.00 97.56 110 LEU A N 1
ATOM 793 C CA . LEU A 1 110 ? 0.929 -6.742 3.193 1.00 97.56 110 LEU A CA 1
ATOM 794 C C . LEU A 1 110 ? 0.879 -7.191 4.651 1.00 97.56 110 LEU A C 1
ATOM 796 O O . LEU A 1 110 ? 0.034 -8.010 5.016 1.00 97.56 110 LEU A O 1
ATOM 800 N N . GLY A 1 111 ? 1.779 -6.660 5.474 1.00 96.81 111 GLY A N 1
ATOM 801 C CA . GLY A 1 111 ? 1.821 -6.913 6.907 1.00 96.81 111 GLY A CA 1
ATOM 802 C C . GLY A 1 111 ? 1.219 -5.758 7.688 1.00 96.81 111 GLY A C 1
ATOM 803 O O . GLY A 1 111 ? 1.829 -4.694 7.789 1.00 96.81 111 GLY A O 1
ATOM 804 N N . PHE A 1 112 ? 0.045 -5.985 8.266 1.00 95.69 112 PHE A N 1
ATOM 805 C CA . PHE A 1 112 ? -0.598 -5.059 9.190 1.00 95.69 112 PHE A CA 1
ATOM 806 C C . PHE A 1 112 ? -0.381 -5.506 10.637 1.00 95.69 112 PHE A C 1
ATOM 808 O O . PHE A 1 112 ? -0.380 -6.708 10.912 1.00 95.69 112 PHE A O 1
ATOM 815 N N . ALA A 1 11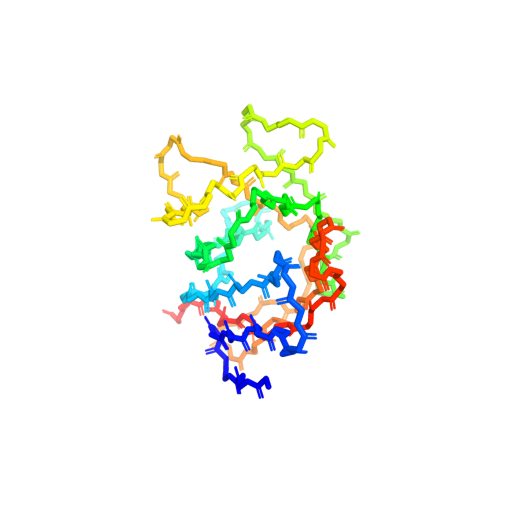3 ? -0.241 -4.564 11.569 1.00 93.38 113 ALA A N 1
ATOM 816 C CA . ALA A 1 113 ? 0.032 -4.899 12.967 1.00 93.38 113 ALA A CA 1
ATOM 817 C C . ALA A 1 113 ? -1.127 -5.655 13.649 1.00 93.38 113 ALA A C 1
ATOM 819 O O . ALA A 1 113 ? -0.867 -6.590 14.405 1.00 93.38 113 ALA A O 1
ATOM 820 N N . ASN A 1 114 ? -2.388 -5.303 13.365 1.00 91.38 114 ASN A N 1
ATOM 821 C CA . ASN A 1 114 ? -3.565 -5.941 13.968 1.00 91.38 114 ASN A CA 1
ATOM 822 C C . ASN A 1 114 ? -4.349 -6.826 12.985 1.00 91.38 114 ASN A C 1
ATOM 824 O O . ASN A 1 114 ? -4.811 -7.896 13.377 1.00 91.38 114 ASN A O 1
ATOM 828 N N . VAL A 1 115 ? -4.501 -6.429 11.712 1.00 92.56 115 VAL A N 1
ATOM 829 C CA . VAL A 1 115 ? -5.115 -7.289 10.675 1.00 92.56 115 VAL A CA 1
ATOM 830 C C . VAL A 1 115 ? -4.255 -8.528 10.404 1.00 92.56 115 VAL A C 1
ATOM 832 O O . VAL A 1 115 ? -4.792 -9.583 10.067 1.00 92.56 115 VAL A O 1
ATOM 835 N N . GLY A 1 116 ? -2.932 -8.419 10.556 1.00 93.19 116 GLY A N 1
ATOM 836 C CA . GLY A 1 116 ? -1.984 -9.468 10.203 1.00 93.19 116 GLY A CA 1
ATOM 837 C C . GLY A 1 116 ? -1.625 -9.467 8.716 1.00 93.19 116 GLY A C 1
ATOM 838 O O . GLY A 1 116 ? -1.600 -8.422 8.062 1.00 93.19 116 GLY A O 1
ATOM 839 N 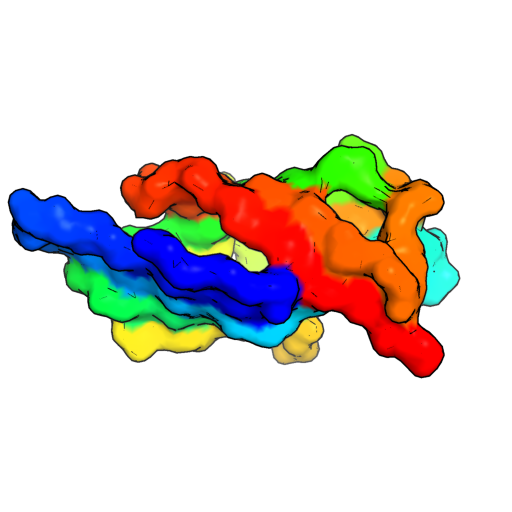N . LEU A 1 117 ? -1.302 -10.650 8.187 1.00 95.19 117 LEU A N 1
ATOM 840 C CA . LEU A 1 117 ? -0.858 -10.812 6.803 1.00 95.19 117 LEU A CA 1
ATOM 841 C C . LEU A 1 117 ? -2.029 -10.868 5.834 1.00 95.19 117 LEU A C 1
ATOM 843 O O . LEU A 1 117 ? -3.004 -11.591 6.038 1.00 95.19 117 LEU A O 1
ATOM 847 N N . VAL A 1 118 ? -1.888 -10.135 4.739 1.00 95.56 118 VAL A N 1
ATOM 848 C CA . VAL A 1 118 ? -2.922 -9.993 3.728 1.00 95.56 118 VAL A CA 1
ATOM 849 C C . VAL A 1 118 ? -2.317 -10.123 2.339 1.00 95.56 118 VAL A C 1
ATOM 851 O O . VAL A 1 118 ? -1.331 -9.466 2.021 1.00 95.56 118 VAL A O 1
ATOM 854 N N . HIS A 1 119 ? -2.934 -10.944 1.491 1.00 95.69 119 HIS A N 1
ATOM 855 C CA . HIS A 1 119 ? -2.557 -11.056 0.084 1.00 95.69 119 HIS A CA 1
ATOM 856 C C . HIS A 1 119 ? -3.390 -10.111 -0.778 1.00 95.69 119 HIS A C 1
ATOM 858 O O . HIS A 1 119 ? -4.616 -10.054 -0.653 1.00 95.69 119 HIS A O 1
ATOM 864 N N . LEU A 1 120 ? -2.719 -9.398 -1.678 1.00 96.06 120 LEU A N 1
ATOM 865 C CA . LEU A 1 120 ? -3.320 -8.481 -2.637 1.00 96.06 120 LEU A CA 1
ATOM 866 C C . LEU A 1 120 ? -2.678 -8.690 -4.008 1.00 96.06 120 LEU A C 1
ATOM 868 O O . LEU A 1 120 ? -1.488 -8.944 -4.109 1.00 96.06 120 LEU A O 1
ATOM 872 N N . GLN A 1 121 ? -3.461 -8.565 -5.071 1.00 96.69 121 GLN A N 1
ATOM 873 C CA . GLN A 1 121 ? -2.940 -8.474 -6.433 1.00 96.69 121 GLN A CA 1
ATOM 874 C C . GLN A 1 121 ? -2.971 -7.003 -6.830 1.00 96.69 121 GLN A C 1
ATOM 876 O O . GLN A 1 121 ? -4.061 -6.451 -6.941 1.00 96.69 121 GLN A O 1
ATOM 881 N N . ALA A 1 122 ? -1.826 -6.346 -6.999 1.00 96.56 122 ALA A N 1
ATOM 882 C CA . ALA A 1 122 ? -1.783 -4.977 -7.506 1.00 96.56 122 ALA A CA 1
ATOM 883 C C . ALA A 1 122 ? -1.877 -4.957 -9.032 1.00 96.56 122 ALA A C 1
ATOM 885 O O . ALA A 1 122 ? -1.462 -5.892 -9.716 1.00 96.56 122 ALA A O 1
ATOM 886 N N . LEU A 1 123 ? -2.427 -3.873 -9.568 1.00 95.94 123 LEU A N 1
ATOM 887 C CA . LEU A 1 123 ? -2.463 -3.648 -11.004 1.00 95.94 123 LEU A CA 1
ATOM 888 C C . LEU A 1 123 ? -1.038 -3.433 -11.540 1.00 95.94 123 LEU A C 1
ATOM 890 O O . LEU A 1 123 ? -0.228 -2.790 -10.861 1.00 95.94 123 LEU A O 1
ATOM 894 N N . PRO A 1 124 ? -0.743 -3.917 -12.758 1.00 91.75 124 PRO A N 1
ATOM 895 C CA . PRO A 1 124 ? 0.541 -3.681 -13.401 1.00 91.75 124 PRO A CA 1
ATOM 896 C C . PRO A 1 124 ? 0.766 -2.193 -13.703 1.00 91.75 124 PRO A C 1
ATOM 898 O O . PRO A 1 124 ? -0.179 -1.396 -13.638 1.00 91.75 124 PRO A O 1
ATOM 901 N N . PRO A 1 125 ? 1.974 -1.815 -14.148 1.00 86.00 125 PRO A N 1
ATOM 902 C CA . PRO A 1 125 ? 2.201 -0.532 -14.800 1.00 86.00 125 PRO A CA 1
ATOM 903 C C . PRO A 1 125 ? 1.218 -0.319 -15.965 1.00 86.00 125 PRO A C 1
ATOM 905 O O . PRO A 1 125 ? 0.793 -1.289 -16.602 1.00 86.00 125 PRO A O 1
ATOM 908 N N . PRO A 1 126 ? 0.800 0.926 -16.252 1.00 82.12 126 PRO A N 1
ATOM 909 C CA . PRO A 1 126 ? 0.066 1.216 -17.480 1.00 82.12 126 PRO A CA 1
ATOM 910 C C . PRO A 1 126 ? 0.905 0.833 -18.714 1.00 82.12 126 PRO A C 1
ATOM 912 O O . PRO A 1 126 ? 2.131 0.766 -18.639 1.00 82.12 126 PRO A O 1
ATOM 915 N N . ARG A 1 127 ? 0.223 0.542 -19.826 1.00 71.19 127 ARG A N 1
ATOM 916 C CA . ARG A 1 127 ? 0.867 0.299 -21.125 1.00 71.19 127 ARG A CA 1
ATOM 917 C C . ARG A 1 127 ? 1.411 1.583 -21.729 1.00 71.19 127 ARG A C 1
ATOM 919 O O . ARG A 1 127 ? 0.757 2.629 -21.520 1.00 71.19 127 ARG A O 1
#